Protein AF-A0AAD9IQI7-F1 (afdb_monomer_lite)

Sequence (68 aa):
MGSAKQEAAISTVMAMLQEWDKGSRTTRRQILQDFIAQNYTKTGPELEAEFAQAASLFLTRLTAWLRL

Organism: NCBI:txid53620

Foldseek 3Di:
DDDPVLVVLQVVLVVLVVCCVPDDPVSVVVSVVVVCVVDVPHDPVRQCVSNSNCSVVVVVVVVVVVVD

InterPro domains:
  IPR041090 Protein of unknown function DUF5578 [PF17741] (1-68)
  IPR041090 Protein of unknown function DUF5578 [PTHR34258] (3-68)

Radius of gyration: 12.39 Å; chains: 1; bounding box: 34×23×28 Å

Secondary structure (DSSP, 8-state):
---HHHHHHHHHHHHHHHHHHH--HHHHHHHHHHHHHHHTT--HHHHHHHTTT-HHHHHHHHHHHTT-

Structure (mmCIF, N/CA/C/O backbone):
data_AF-A0AAD9IQI7-F1
#
_entry.id   AF-A0AAD9IQI7-F1
#
loop_
_atom_site.group_PDB
_atom_site.id
_atom_site.type_symbol
_atom_site.label_atom_id
_atom_site.label_alt_id
_atom_site.label_comp_id
_atom_site.label_asym_id
_atom_site.label_entity_id
_atom_site.label_seq_id
_atom_site.pdbx_PDB_ins_code
_atom_site.Cartn_x
_atom_site.Cartn_y
_atom_site.Cartn_z
_atom_site.occupancy
_atom_site.B_iso_or_equiv
_atom_site.auth_seq_id
_atom_site.auth_comp_id
_atom_site.auth_asym_id
_atom_site.auth_atom_id
_atom_site.pdbx_PDB_model_num
ATOM 1 N N . MET A 1 1 ? 21.221 9.049 -10.109 1.00 45.94 1 MET A N 1
ATOM 2 C CA . MET A 1 1 ? 20.177 10.089 -10.206 1.00 45.94 1 MET A CA 1
ATOM 3 C C . MET A 1 1 ? 18.976 9.425 -10.852 1.00 45.94 1 MET A C 1
ATOM 5 O O . MET A 1 1 ? 19.116 8.954 -11.974 1.00 45.94 1 MET A O 1
ATOM 9 N N . GLY A 1 2 ? 17.884 9.230 -10.110 1.00 62.53 2 GLY A N 1
ATOM 10 C CA . GLY A 1 2 ? 16.666 8.644 -10.674 1.00 62.53 2 GLY A CA 1
ATOM 11 C C . GLY A 1 2 ? 16.042 9.606 -11.683 1.00 62.53 2 GLY A C 1
ATOM 12 O O . GLY A 1 2 ? 16.239 10.814 -11.598 1.00 62.53 2 GLY A O 1
ATOM 13 N N . S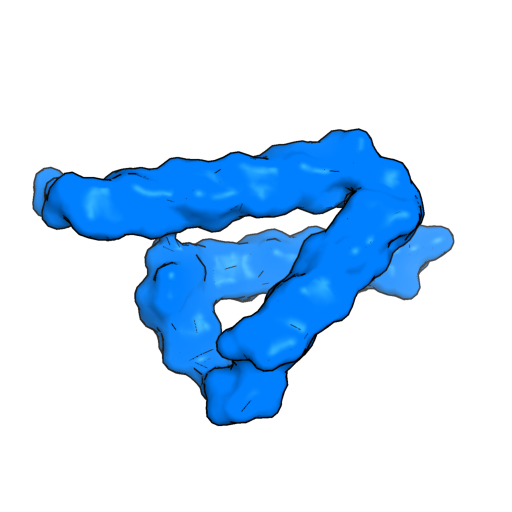ER A 1 3 ? 15.319 9.080 -12.669 1.00 79.38 3 SER A N 1
ATOM 14 C CA . SER A 1 3 ? 14.517 9.926 -13.559 1.00 79.38 3 SER A CA 1
ATOM 15 C C . SER A 1 3 ? 13.430 10.638 -12.743 1.00 79.38 3 SER A C 1
ATOM 17 O O . SER A 1 3 ? 12.850 10.023 -11.849 1.00 79.38 3 SER A O 1
ATOM 19 N N . ALA A 1 4 ? 13.079 11.883 -13.084 1.00 80.69 4 ALA A N 1
ATOM 20 C CA . ALA A 1 4 ? 11.996 12.631 -12.428 1.00 80.69 4 ALA A CA 1
ATOM 21 C C . ALA A 1 4 ? 10.666 11.846 -12.373 1.00 80.69 4 ALA A C 1
ATOM 23 O O . ALA A 1 4 ? 9.889 11.968 -11.429 1.00 80.69 4 ALA A O 1
ATOM 24 N N . LYS A 1 5 ? 10.429 10.968 -13.359 1.00 78.12 5 LYS A N 1
ATOM 25 C CA . LYS A 1 5 ? 9.271 10.063 -13.391 1.00 78.12 5 LYS A CA 1
ATOM 26 C C . LYS A 1 5 ? 9.296 9.021 -12.263 1.00 78.12 5 LYS A C 1
ATOM 28 O O . LYS A 1 5 ? 8.250 8.680 -11.723 1.00 78.12 5 LYS A O 1
ATOM 33 N N . GLN A 1 6 ? 10.478 8.523 -11.908 1.00 79.25 6 GLN A N 1
ATOM 34 C CA . GLN A 1 6 ? 10.658 7.544 -10.838 1.00 79.25 6 GLN A CA 1
ATOM 35 C C . GLN A 1 6 ? 10.476 8.190 -9.462 1.00 79.25 6 GLN A C 1
ATOM 37 O O . GLN A 1 6 ? 9.825 7.610 -8.601 1.00 79.25 6 GLN A O 1
ATOM 42 N N . GLU A 1 7 ? 10.987 9.406 -9.266 1.00 84.19 7 GLU A N 1
ATOM 43 C CA . GLU A 1 7 ? 10.785 10.163 -8.022 1.00 84.19 7 GLU A CA 1
ATOM 44 C C . GLU A 1 7 ? 9.306 10.496 -7.791 1.00 84.19 7 GLU A C 1
ATOM 46 O O . GLU A 1 7 ? 8.804 10.326 -6.679 1.00 84.19 7 GLU A O 1
ATOM 51 N N . ALA A 1 8 ? 8.582 10.878 -8.850 1.00 86.62 8 ALA A N 1
ATOM 52 C CA . ALA A 1 8 ? 7.139 11.091 -8.784 1.00 86.62 8 ALA A CA 1
ATOM 53 C C . ALA A 1 8 ? 6.386 9.806 -8.400 1.00 86.62 8 ALA A C 1
ATOM 55 O O . ALA A 1 8 ? 5.565 9.835 -7.487 1.00 86.62 8 ALA A O 1
ATOM 56 N N . ALA A 1 9 ? 6.712 8.670 -9.031 1.00 85.62 9 ALA A N 1
ATOM 57 C CA . ALA A 1 9 ? 6.102 7.381 -8.700 1.00 85.62 9 ALA A CA 1
ATOM 58 C C . ALA A 1 9 ? 6.361 6.979 -7.237 1.00 85.62 9 ALA A C 1
ATOM 60 O O . ALA A 1 9 ? 5.432 6.592 -6.531 1.00 85.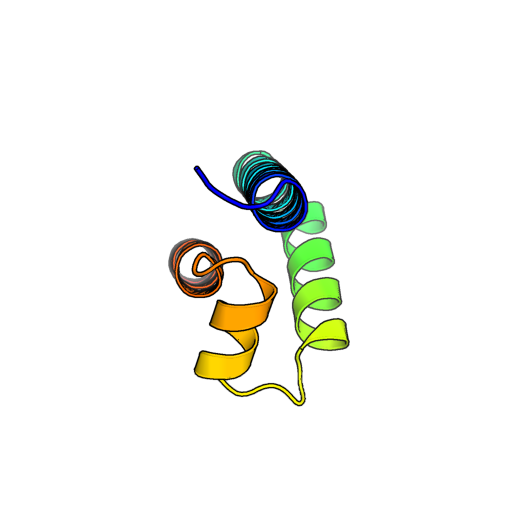62 9 ALA A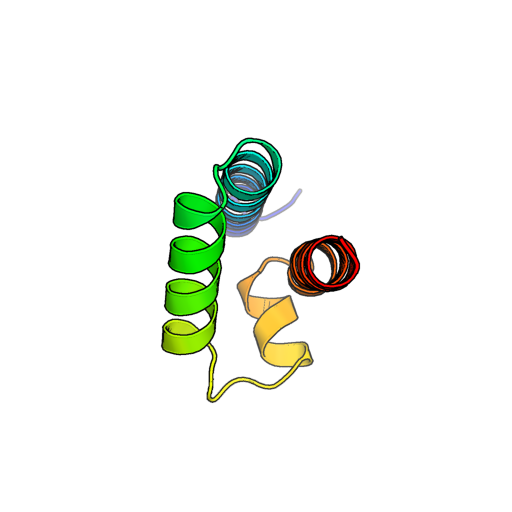 O 1
ATOM 61 N N . ILE A 1 10 ? 7.596 7.147 -6.747 1.00 87.69 10 ILE A N 1
ATOM 62 C CA . ILE A 1 10 ? 7.943 6.890 -5.341 1.00 87.69 10 ILE A CA 1
ATOM 63 C C . ILE A 1 10 ? 7.128 7.793 -4.410 1.00 87.69 10 ILE A C 1
ATOM 65 O O . ILE A 1 10 ? 6.574 7.310 -3.423 1.00 87.69 10 ILE A O 1
ATOM 69 N N . SER A 1 11 ? 7.022 9.089 -4.716 1.00 90.25 11 SER A N 1
ATOM 70 C CA . SER A 1 11 ? 6.243 10.038 -3.913 1.00 90.25 11 SER A CA 1
ATOM 71 C C . SER A 1 11 ? 4.769 9.633 -3.822 1.00 90.25 11 SER A C 1
ATOM 73 O O . SER A 1 11 ? 4.207 9.607 -2.725 1.00 90.25 11 SER A O 1
ATOM 75 N N . THR A 1 12 ? 4.164 9.229 -4.944 1.00 89.50 12 THR A N 1
ATOM 76 C CA . THR A 1 12 ? 2.780 8.739 -4.986 1.00 89.50 12 THR A CA 1
ATOM 77 C C . THR A 1 12 ? 2.590 7.490 -4.130 1.00 89.50 12 THR A C 1
ATOM 79 O O . THR A 1 12 ? 1.658 7.440 -3.325 1.00 89.50 12 THR A O 1
ATOM 82 N N . VAL A 1 13 ? 3.485 6.502 -4.240 1.00 90.12 13 VAL A N 1
ATOM 83 C CA . VAL A 1 13 ? 3.387 5.279 -3.429 1.00 90.12 13 VAL A CA 1
ATOM 84 C C . VAL A 1 13 ? 3.554 5.595 -1.944 1.00 90.12 13 VAL A C 1
ATOM 86 O O . VAL A 1 13 ? 2.786 5.107 -1.120 1.00 90.12 13 VAL A O 1
ATOM 89 N N . MET A 1 14 ? 4.496 6.465 -1.580 1.00 92.06 14 MET A N 1
ATOM 90 C CA . MET A 1 14 ? 4.690 6.864 -0.185 1.00 92.06 14 MET A CA 1
ATOM 91 C C . MET A 1 14 ? 3.470 7.592 0.389 1.00 92.06 14 MET A C 1
ATOM 93 O O . MET A 1 14 ? 3.103 7.336 1.536 1.00 92.06 14 MET A O 1
ATOM 97 N N . ALA A 1 15 ? 2.805 8.443 -0.396 1.00 93.56 15 ALA A N 1
ATOM 98 C CA . ALA A 1 15 ? 1.561 9.090 0.017 1.00 93.56 15 ALA A CA 1
ATOM 99 C C . ALA A 1 15 ? 0.441 8.064 0.267 1.00 93.56 15 ALA A C 1
ATOM 101 O O . ALA A 1 15 ? -0.193 8.102 1.323 1.00 93.56 15 ALA A O 1
ATOM 102 N N . MET A 1 16 ? 0.266 7.095 -0.639 1.00 93.94 16 MET A N 1
ATOM 103 C CA . MET A 1 16 ? -0.693 5.994 -0.472 1.00 93.94 16 MET A CA 1
ATOM 104 C C . MET A 1 16 ? -0.412 5.181 0.803 1.00 93.94 16 MET A C 1
ATOM 106 O O . MET A 1 16 ? -1.331 4.866 1.560 1.00 93.94 16 MET A O 1
ATOM 110 N N . LEU A 1 17 ? 0.858 4.859 1.079 1.00 94.44 17 LEU A N 1
ATOM 111 C CA . LEU A 1 17 ? 1.246 4.128 2.291 1.00 94.44 17 LEU A CA 1
ATOM 112 C C . LEU A 1 17 ? 0.954 4.932 3.565 1.00 94.44 17 LEU A C 1
ATOM 114 O O . LEU A 1 17 ? 0.450 4.378 4.540 1.00 94.44 17 LEU A O 1
ATOM 118 N N . GLN A 1 18 ? 1.223 6.239 3.560 1.00 95.69 18 GLN A N 1
ATOM 119 C CA . GLN A 1 18 ? 0.907 7.108 4.697 1.00 95.69 18 GLN A CA 1
ATOM 120 C C . GLN A 1 18 ? -0.601 7.215 4.947 1.00 95.69 18 GLN A C 1
ATOM 122 O O . GLN A 1 18 ? -1.029 7.232 6.104 1.00 95.69 18 GLN A O 1
ATOM 127 N N . GLU A 1 19 ? -1.401 7.282 3.882 1.00 96.62 19 GLU A N 1
ATOM 128 C CA . GLU A 1 19 ? -2.860 7.282 3.975 1.00 96.62 19 GLU A CA 1
ATOM 129 C C . GLU A 1 19 ? -3.380 5.956 4.539 1.00 96.62 19 GLU A C 1
ATOM 131 O O . GLU A 1 19 ? -4.225 5.955 5.434 1.00 96.62 19 GLU A O 1
ATOM 136 N N . TRP A 1 20 ? -2.823 4.827 4.096 1.00 96.25 20 TRP A N 1
ATOM 137 C CA . TRP A 1 20 ? -3.136 3.512 4.654 1.00 96.25 20 TRP A CA 1
ATOM 138 C C . TRP A 1 20 ? -2.826 3.430 6.155 1.00 96.25 20 TRP A C 1
ATOM 140 O O . TRP A 1 20 ? -3.656 2.965 6.947 1.00 96.25 20 TRP A O 1
ATOM 150 N N . ASP A 1 21 ? -1.641 3.892 6.558 1.00 95.56 21 ASP A N 1
ATOM 151 C CA . ASP A 1 21 ? -1.167 3.796 7.939 1.00 95.56 21 ASP A CA 1
ATOM 152 C C . ASP A 1 21 ? -2.035 4.651 8.883 1.00 95.56 21 ASP A C 1
ATOM 154 O O . ASP A 1 21 ? -2.425 4.181 9.955 1.00 95.56 21 ASP A O 1
ATOM 158 N N . LYS A 1 22 ? -2.435 5.858 8.460 1.00 95.94 22 LYS A N 1
ATOM 159 C CA . LYS A 1 22 ? -3.278 6.782 9.249 1.00 95.94 22 LYS A CA 1
ATOM 160 C C . LYS A 1 22 ? -4.787 6.572 9.064 1.00 95.94 22 LYS A C 1
ATOM 162 O O . LYS A 1 22 ? -5.582 7.146 9.807 1.00 95.94 22 LYS A O 1
ATOM 167 N N . GLY A 1 23 ? -5.188 5.782 8.072 1.00 95.50 23 GLY A N 1
ATOM 168 C CA . GLY A 1 23 ? -6.573 5.634 7.645 1.00 95.50 23 GLY A CA 1
ATOM 169 C C . GLY A 1 23 ? -7.463 4.889 8.640 1.00 95.50 23 GLY A C 1
ATOM 170 O O . GLY A 1 23 ? -7.031 4.016 9.392 1.00 95.50 23 GLY A O 1
ATOM 171 N N . SER A 1 24 ? -8.759 5.196 8.604 1.00 96.06 24 SER A N 1
ATOM 172 C CA . SER A 1 24 ? -9.781 4.411 9.305 1.00 96.06 24 SER A CA 1
ATOM 173 C C . SER A 1 24 ? -9.968 3.029 8.656 1.00 96.06 24 SER A C 1
ATOM 175 O O . SER A 1 24 ? -9.490 2.770 7.550 1.00 96.06 24 SER A O 1
ATOM 177 N N . ARG A 1 25 ? -10.7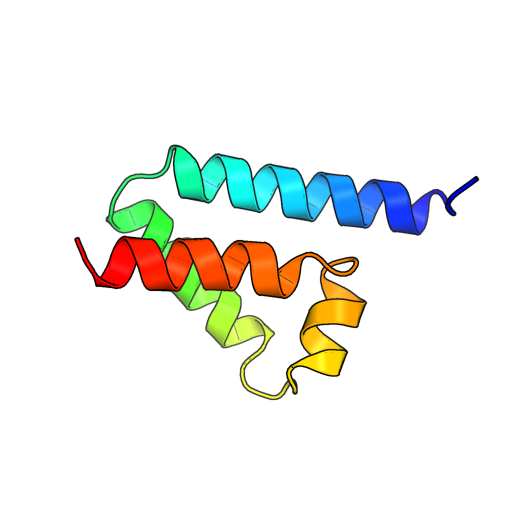43 2.135 9.289 1.00 94.56 25 ARG A N 1
ATOM 178 C CA . ARG A 1 25 ? -11.153 0.863 8.660 1.00 94.56 25 ARG A CA 1
ATOM 179 C C . ARG A 1 25 ? -11.844 1.080 7.306 1.00 94.56 25 ARG A C 1
ATOM 181 O O . ARG A 1 25 ? -11.671 0.272 6.398 1.00 94.56 25 ARG A O 1
ATOM 188 N N . THR A 1 26 ? -12.632 2.145 7.175 1.00 96.62 26 THR A N 1
ATOM 189 C CA . THR A 1 26 ? -13.317 2.496 5.923 1.00 96.62 26 THR A CA 1
ATOM 190 C C . THR A 1 26 ? -12.318 2.961 4.868 1.00 96.62 26 THR A C 1
ATOM 192 O O . THR A 1 26 ? -12.354 2.459 3.752 1.00 96.62 26 THR A O 1
ATOM 195 N N . THR A 1 27 ? -11.368 3.821 5.245 1.00 96.56 27 THR A N 1
ATOM 196 C CA . THR A 1 27 ? -10.293 4.303 4.360 1.00 96.56 27 THR A CA 1
ATOM 197 C C . THR A 1 27 ? -9.443 3.148 3.833 1.00 96.56 27 THR A C 1
ATOM 199 O O . THR A 1 27 ? -9.279 3.004 2.628 1.00 96.56 27 THR A O 1
ATOM 202 N N . ARG A 1 28 ? -8.977 2.254 4.717 1.00 96.44 28 ARG A N 1
ATOM 203 C CA . ARG A 1 28 ? -8.197 1.068 4.315 1.00 96.44 28 ARG A CA 1
ATOM 204 C C . ARG A 1 28 ? -8.972 0.165 3.359 1.00 96.44 28 ARG A C 1
ATOM 206 O O . ARG A 1 28 ? -8.414 -0.329 2.388 1.00 96.44 28 ARG A O 1
ATOM 213 N N . ARG A 1 29 ? -10.274 -0.025 3.595 1.00 95.75 29 ARG A N 1
ATOM 214 C CA . ARG A 1 29 ? -11.133 -0.805 2.694 1.00 95.75 29 ARG A CA 1
ATOM 215 C C . ARG A 1 29 ? -11.231 -0.173 1.308 1.00 95.75 29 ARG A C 1
ATOM 217 O O . ARG A 1 29 ? -11.111 -0.905 0.335 1.00 95.75 29 ARG A O 1
ATOM 224 N N . GLN A 1 30 ? -11.416 1.145 1.236 1.00 97.00 30 GLN A N 1
ATOM 225 C CA . GLN A 1 30 ? -11.479 1.871 -0.031 1.00 97.00 30 GLN A CA 1
ATOM 226 C C . GLN A 1 30 ? -10.161 1.732 -0.804 1.00 97.00 30 GLN A C 1
ATOM 228 O O . GLN A 1 30 ? -10.173 1.263 -1.936 1.00 97.00 30 GLN A O 1
ATOM 233 N N . ILE A 1 31 ? -9.022 1.996 -0.150 1.00 95.81 31 ILE A N 1
ATOM 234 C CA . ILE A 1 31 ? -7.686 1.827 -0.747 1.00 95.81 31 ILE A CA 1
ATOM 235 C C . ILE A 1 31 ? -7.495 0.399 -1.277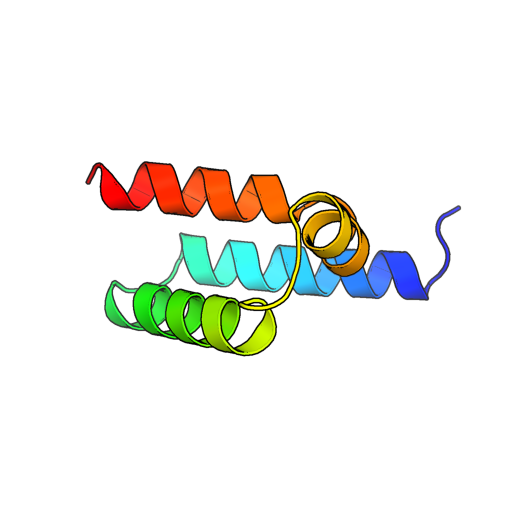 1.00 95.81 31 ILE A C 1
ATOM 237 O O . ILE A 1 31 ? -6.978 0.206 -2.374 1.00 95.81 31 ILE A O 1
ATOM 241 N N . LEU A 1 32 ? -7.924 -0.618 -0.520 1.00 95.50 32 LEU A N 1
ATOM 242 C CA . LEU A 1 32 ? -7.831 -2.013 -0.950 1.00 95.50 32 LEU A CA 1
ATOM 243 C C . LEU A 1 32 ? -8.720 -2.311 -2.166 1.00 95.50 32 LEU A C 1
ATOM 245 O O . LEU A 1 32 ? -8.284 -3.006 -3.081 1.00 95.50 32 LEU A O 1
ATOM 249 N N . GLN A 1 33 ? -9.956 -1.811 -2.181 1.00 96.50 33 GLN A N 1
ATOM 250 C CA . GLN A 1 33 ? -10.871 -1.986 -3.311 1.00 96.50 33 GLN A CA 1
ATOM 251 C C . GLN A 1 33 ? -10.305 -1.346 -4.580 1.00 96.50 33 GLN A C 1
ATOM 253 O O . GLN A 1 33 ? -10.279 -1.996 -5.624 1.00 96.50 33 GLN A O 1
ATOM 258 N N . ASP A 1 34 ? -9.780 -0.127 -4.466 1.00 95.12 34 ASP A N 1
ATOM 259 C CA . ASP A 1 34 ? -9.161 0.592 -5.579 1.00 95.12 34 ASP A CA 1
ATOM 260 C C . ASP A 1 34 ? -7.895 -0.120 -6.066 1.00 95.12 34 ASP A C 1
ATOM 262 O O . ASP A 1 34 ? -7.706 -0.300 -7.271 1.00 95.12 34 ASP A O 1
ATOM 266 N N . PHE A 1 35 ? -7.061 -0.605 -5.139 1.00 94.00 35 PHE A N 1
ATOM 267 C CA . PHE A 1 35 ? -5.873 -1.388 -5.467 1.00 94.00 35 PHE A CA 1
ATOM 268 C C . PHE A 1 35 ? -6.231 -2.664 -6.238 1.00 94.00 35 PHE A C 1
ATOM 270 O O . PHE A 1 35 ? -5.599 -2.962 -7.249 1.00 94.00 35 PHE A O 1
ATOM 277 N N . ILE A 1 36 ? -7.253 -3.410 -5.810 1.00 94.50 36 ILE A N 1
ATOM 278 C CA . ILE A 1 36 ? -7.691 -4.624 -6.514 1.00 94.50 36 ILE A CA 1
ATOM 279 C C . ILE A 1 36 ? -8.244 -4.266 -7.897 1.00 94.50 36 ILE A C 1
ATOM 281 O O . ILE A 1 36 ? -7.832 -4.864 -8.888 1.00 94.50 36 ILE A O 1
ATOM 285 N N . ALA A 1 37 ? -9.127 -3.269 -7.988 1.00 96.25 37 ALA A N 1
ATOM 286 C CA . ALA A 1 37 ? -9.747 -2.867 -9.249 1.00 96.25 37 ALA A CA 1
ATOM 287 C C . ALA A 1 37 ? -8.716 -2.451 -10.313 1.00 96.25 37 ALA A C 1
ATOM 289 O O . ALA A 1 37 ? -8.892 -2.745 -11.493 1.00 96.25 37 ALA A O 1
ATOM 290 N N . GLN A 1 38 ? -7.619 -1.812 -9.900 1.00 93.38 38 GLN A N 1
ATOM 291 C CA . GLN A 1 38 ? -6.561 -1.351 -10.803 1.00 93.38 38 GLN A CA 1
ATOM 292 C C . GLN A 1 38 ? -5.527 -2.429 -11.158 1.00 93.38 38 GLN A C 1
ATOM 294 O O . GLN A 1 38 ? -4.770 -2.253 -12.116 1.00 93.38 38 GLN A O 1
ATOM 299 N N . ASN A 1 39 ? -5.454 -3.521 -10.390 1.00 93.81 39 ASN A N 1
ATOM 300 C CA . ASN A 1 39 ? -4.339 -4.466 -10.479 1.00 93.81 39 ASN A CA 1
ATOM 301 C C . ASN A 1 39 ? -4.738 -5.948 -10.563 1.00 93.81 39 ASN A C 1
ATOM 303 O O . ASN A 1 39 ? -3.856 -6.800 -10.592 1.00 93.81 39 ASN A O 1
ATOM 307 N N . TYR A 1 40 ? -6.029 -6.287 -10.644 1.00 93.62 40 TYR A N 1
ATOM 308 C CA . TYR A 1 40 ? -6.497 -7.684 -10.645 1.00 93.62 40 TYR A CA 1
ATOM 309 C C . TYR A 1 40 ? -5.958 -8.551 -11.799 1.00 93.62 40 TYR A C 1
ATOM 311 O O . TYR A 1 40 ? -5.958 -9.774 -11.685 1.00 93.62 40 TYR A O 1
ATOM 319 N N . THR A 1 41 ? -5.507 -7.947 -12.901 1.00 96.00 41 THR A N 1
ATOM 320 C CA . THR A 1 41 ? -4.919 -8.660 -14.050 1.00 96.00 41 THR A CA 1
ATOM 321 C C . THR A 1 41 ? -3.395 -8.735 -14.010 1.00 96.00 41 THR A C 1
ATOM 323 O O . THR A 1 41 ? -2.807 -9.307 -14.923 1.00 96.00 41 THR A O 1
ATOM 326 N N . LYS A 1 42 ? -2.749 -8.117 -13.015 1.00 94.56 42 LYS A N 1
ATOM 327 C CA . LYS A 1 42 ? -1.294 -7.947 -12.971 1.00 94.56 42 LYS A CA 1
ATOM 328 C C . LYS A 1 42 ? -0.638 -9.030 -12.127 1.00 94.56 42 LYS A C 1
ATOM 330 O O . LYS A 1 42 ? -1.137 -9.434 -11.077 1.00 94.56 42 LYS A O 1
ATOM 335 N N . THR A 1 43 ? 0.520 -9.475 -12.581 1.00 94.94 43 THR A N 1
ATOM 336 C CA . THR A 1 43 ? 1.412 -10.370 -11.846 1.00 94.94 43 THR A CA 1
ATOM 337 C C . THR A 1 43 ? 2.222 -9.602 -10.796 1.00 94.94 43 THR A C 1
ATOM 339 O O . THR A 1 43 ? 2.328 -8.377 -10.832 1.00 94.94 43 THR A O 1
ATOM 342 N N . GLY A 1 44 ? 2.840 -10.323 -9.855 1.00 90.31 44 GLY A N 1
ATOM 343 C CA . GLY A 1 44 ? 3.707 -9.721 -8.831 1.00 90.31 44 GLY A CA 1
ATOM 344 C C . GLY A 1 44 ? 4.828 -8.833 -9.401 1.00 90.31 44 GLY A C 1
ATOM 345 O O . GLY A 1 44 ? 4.966 -7.699 -8.951 1.00 90.31 44 GLY A O 1
ATOM 346 N N . PRO A 1 45 ? 5.602 -9.284 -10.409 1.00 93.88 45 PRO A N 1
ATOM 347 C CA . PRO A 1 45 ? 6.634 -8.448 -11.025 1.00 93.88 45 PRO A CA 1
ATOM 348 C C . PRO A 1 45 ? 6.090 -7.189 -11.719 1.00 93.88 45 PRO A C 1
ATOM 350 O O . PRO A 1 45 ? 6.719 -6.136 -11.641 1.00 93.88 45 PRO A O 1
ATOM 353 N N . GLU A 1 46 ? 4.925 -7.272 -12.370 1.00 93.94 46 GLU A N 1
ATOM 354 C CA . GLU A 1 46 ? 4.278 -6.115 -13.012 1.00 93.94 46 GLU A CA 1
ATOM 355 C C . GLU A 1 46 ? 3.814 -5.087 -11.977 1.00 93.94 46 GLU A C 1
ATOM 357 O O . GLU A 1 46 ? 4.037 -3.889 -12.150 1.00 93.94 46 GLU A O 1
ATOM 362 N N . LEU A 1 47 ? 3.244 -5.564 -10.868 1.00 92.94 47 LEU A N 1
ATOM 363 C CA . LEU A 1 47 ? 2.901 -4.740 -9.713 1.00 92.94 47 LEU A CA 1
ATOM 364 C C . LEU A 1 47 ? 4.127 -4.012 -9.156 1.00 92.94 47 LEU A C 1
ATOM 366 O O . LEU A 1 47 ? 4.091 -2.802 -8.956 1.00 92.94 47 LEU A O 1
ATOM 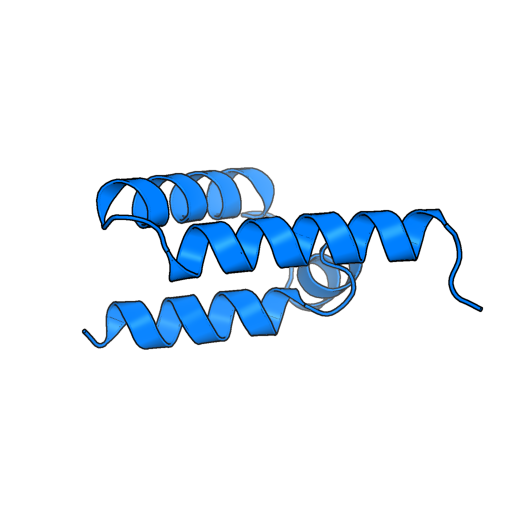370 N N . GLU A 1 48 ? 5.234 -4.717 -8.931 1.00 92.69 48 GLU A N 1
ATOM 371 C CA . GLU A 1 48 ? 6.452 -4.073 -8.434 1.00 92.69 48 GLU A CA 1
ATOM 372 C C . GLU A 1 48 ? 7.006 -3.042 -9.422 1.00 92.69 48 GLU A C 1
ATOM 374 O O . GLU A 1 48 ? 7.465 -1.975 -9.016 1.00 92.69 48 GLU A O 1
ATOM 379 N N . ALA A 1 49 ? 6.947 -3.314 -10.726 1.00 90.25 49 ALA A N 1
ATOM 380 C CA . ALA A 1 49 ? 7.391 -2.362 -11.739 1.00 90.25 49 ALA A CA 1
ATOM 381 C C . ALA A 1 49 ? 6.559 -1.066 -11.728 1.00 90.25 49 ALA A C 1
ATOM 383 O O . ALA A 1 49 ? 7.131 0.024 -11.784 1.00 90.25 49 ALA A O 1
ATOM 384 N N . GLU A 1 50 ? 5.233 -1.162 -11.611 1.00 87.12 50 GLU A N 1
ATOM 385 C CA . GLU A 1 50 ? 4.350 0.010 -11.555 1.00 87.12 50 GLU A CA 1
ATOM 386 C C . GLU A 1 50 ? 4.473 0.807 -10.255 1.00 87.12 50 GLU A C 1
ATOM 388 O O . GLU A 1 50 ? 4.442 2.037 -10.276 1.00 87.12 50 GLU A O 1
ATOM 393 N N . PHE A 1 51 ? 4.653 0.124 -9.125 1.00 88.19 51 PHE A N 1
ATOM 394 C CA . PHE A 1 51 ? 4.728 0.747 -7.803 1.00 88.19 51 PHE A CA 1
ATOM 395 C C . PHE A 1 51 ? 6.165 1.092 -7.392 1.00 88.19 51 PHE A C 1
ATOM 397 O O . PHE A 1 51 ? 6.471 1.148 -6.203 1.00 88.19 51 PHE A O 1
ATOM 404 N N . ALA A 1 52 ? 7.067 1.310 -8.353 1.00 89.06 52 ALA A N 1
ATOM 405 C CA . ALA A 1 52 ? 8.462 1.680 -8.097 1.00 89.06 52 ALA A CA 1
ATOM 406 C C . ALA A 1 52 ? 9.174 0.758 -7.077 1.00 89.06 52 ALA A C 1
ATOM 408 O O . ALA A 1 52 ? 9.950 1.224 -6.244 1.00 89.06 52 ALA A O 1
ATOM 409 N N . GLN A 1 53 ? 8.917 -0.550 -7.169 1.00 88.06 53 GLN A N 1
ATOM 410 C CA . GLN A 1 53 ? 9.433 -1.619 -6.300 1.00 88.06 53 GLN A CA 1
ATOM 411 C C . GLN A 1 53 ? 8.944 -1.553 -4.842 1.00 88.06 53 GLN A C 1
ATOM 413 O O . GLN A 1 53 ? 9.614 -2.036 -3.928 1.00 88.06 53 GLN A O 1
ATOM 418 N N . ALA A 1 54 ? 7.790 -0.925 -4.608 1.00 90.06 54 ALA A N 1
ATOM 419 C CA . ALA A 1 54 ? 7.175 -0.800 -3.291 1.00 90.06 54 ALA A CA 1
ATOM 420 C C . ALA A 1 54 ? 5.788 -1.470 -3.190 1.00 90.06 54 ALA A C 1
ATOM 422 O O . ALA A 1 54 ? 5.072 -1.246 -2.209 1.00 90.06 54 ALA A O 1
ATOM 423 N N . ALA A 1 55 ? 5.400 -2.333 -4.138 1.00 92.31 55 ALA A N 1
ATOM 424 C CA . ALA A 1 55 ? 4.131 -3.064 -4.046 1.00 92.31 55 ALA A CA 1
ATOM 425 C C . ALA A 1 55 ? 4.141 -4.051 -2.866 1.00 92.31 55 ALA A C 1
ATOM 427 O O . ALA A 1 55 ? 3.210 -4.078 -2.058 1.00 92.31 55 ALA A O 1
ATOM 428 N N . SER A 1 56 ? 5.222 -4.816 -2.695 1.00 93.19 56 SER A N 1
ATOM 429 C CA . SER A 1 56 ? 5.430 -5.723 -1.553 1.00 93.19 56 SER A CA 1
ATOM 430 C C . SER A 1 56 ? 5.341 -5.011 -0.206 1.00 93.19 56 SER A C 1
ATOM 432 O O . SER A 1 56 ? 4.842 -5.577 0.771 1.00 93.19 56 SER A O 1
ATOM 434 N N . LEU A 1 57 ? 5.767 -3.749 -0.144 1.00 94.00 57 LEU A N 1
ATOM 435 C CA . LEU A 1 57 ? 5.698 -2.927 1.058 1.00 94.00 57 LEU A CA 1
ATOM 436 C C . LEU A 1 57 ? 4.242 -2.609 1.453 1.00 94.00 57 LEU A C 1
ATOM 438 O O . LEU A 1 57 ? 3.906 -2.625 2.644 1.00 94.00 57 LEU A O 1
ATOM 442 N N . PHE A 1 58 ? 3.365 -2.377 0.473 1.00 94.12 58 PHE A N 1
ATOM 443 C CA . PHE A 1 58 ? 1.922 -2.259 0.697 1.00 94.12 58 PHE A CA 1
ATOM 444 C C . PHE A 1 58 ? 1.302 -3.604 1.106 1.00 94.12 58 PHE A C 1
ATOM 446 O O . PHE A 1 58 ? 0.610 -3.683 2.123 1.00 94.12 58 PHE A O 1
ATOM 453 N N . LEU A 1 59 ? 1.613 -4.687 0.386 1.00 93.94 59 LEU A N 1
ATOM 454 C CA . LEU A 1 59 ? 1.090 -6.030 0.682 1.00 93.94 59 LEU A CA 1
ATOM 455 C C . LEU A 1 59 ? 1.494 -6.526 2.083 1.00 93.94 59 LEU A C 1
ATOM 457 O O . LEU A 1 59 ? 0.707 -7.171 2.779 1.00 93.94 59 LEU A O 1
ATOM 461 N N . THR A 1 60 ? 2.689 -6.167 2.554 1.00 95.56 60 THR A N 1
ATOM 462 C CA . THR A 1 60 ? 3.138 -6.461 3.924 1.00 95.56 60 THR A CA 1
ATOM 463 C C . THR A 1 60 ? 2.255 -5.766 4.968 1.00 95.56 60 THR A C 1
ATOM 465 O O . THR A 1 60 ? 1.864 -6.383 5.957 1.00 95.56 60 THR A O 1
ATOM 468 N N . ARG A 1 61 ? 1.856 -4.507 4.741 1.00 94.81 61 ARG A N 1
ATOM 469 C CA . ARG A 1 61 ? 0.912 -3.807 5.635 1.00 94.81 61 ARG A CA 1
ATOM 470 C C . ARG A 1 61 ? -0.485 -4.407 5.579 1.00 94.81 61 ARG A C 1
ATOM 472 O O . ARG A 1 61 ? -1.124 -4.543 6.619 1.00 94.81 61 ARG A O 1
ATOM 479 N N . LEU A 1 62 ? -0.944 -4.787 4.386 1.00 94.56 62 LEU A N 1
ATOM 480 C CA . LEU A 1 62 ? -2.229 -5.458 4.201 1.00 94.56 62 LEU A CA 1
ATOM 481 C C . LEU A 1 62 ? -2.287 -6.762 5.003 1.00 94.56 62 LEU A C 1
ATOM 483 O O . LEU A 1 62 ? -3.222 -6.974 5.770 1.00 94.56 62 LEU A O 1
ATOM 487 N N . THR A 1 63 ? -1.267 -7.613 4.876 1.00 95.19 63 THR A N 1
ATOM 488 C CA . THR A 1 63 ? -1.202 -8.884 5.617 1.00 95.19 63 THR A CA 1
ATOM 489 C C . THR A 1 63 ? -1.112 -8.681 7.128 1.00 95.19 63 THR A C 1
ATOM 491 O O . THR A 1 63 ? -1.716 -9.455 7.867 1.00 95.19 63 THR A O 1
ATOM 494 N N . ALA A 1 64 ? -0.415 -7.643 7.602 1.00 95.31 64 ALA A N 1
ATOM 495 C CA . ALA A 1 64 ? -0.399 -7.285 9.019 1.00 95.31 64 ALA A CA 1
ATOM 496 C C . ALA A 1 64 ? -1.784 -6.835 9.510 1.00 95.31 64 ALA A C 1
ATOM 498 O O . ALA A 1 64 ? -2.238 -7.296 10.552 1.00 95.31 64 ALA A O 1
ATOM 499 N N . TRP A 1 65 ? -2.478 -5.991 8.742 1.00 93.44 65 TRP A N 1
ATOM 500 C CA . TRP A 1 65 ? -3.818 -5.515 9.083 1.00 93.44 65 TRP A CA 1
ATOM 501 C C . TRP A 1 65 ? -4.858 -6.640 9.138 1.00 93.44 65 TRP A C 1
ATOM 503 O O . TRP A 1 65 ? -5.699 -6.631 10.025 1.00 93.44 65 TRP A O 1
ATOM 513 N N . LEU A 1 66 ? -4.781 -7.633 8.247 1.00 89.38 66 LEU A N 1
ATOM 514 C CA . LEU A 1 66 ? -5.692 -8.788 8.245 1.00 89.38 66 LEU A CA 1
ATOM 515 C C . LEU A 1 66 ? -5.531 -9.721 9.458 1.00 89.38 66 LEU A C 1
ATOM 517 O O . LEU A 1 66 ? -6.381 -10.580 9.676 1.00 89.38 66 LEU A O 1
ATOM 521 N N . ARG A 1 67 ? -4.435 -9.592 10.215 1.00 93.62 67 ARG A N 1
ATOM 522 C CA . ARG A 1 67 ? -4.187 -10.362 11.444 1.00 93.62 67 ARG A CA 1
ATOM 523 C C . ARG A 1 67 ? -4.673 -9.647 12.709 1.00 93.62 67 ARG A C 1
ATOM 525 O O . ARG A 1 67 ? -4.587 -10.245 13.779 1.00 93.62 67 ARG A O 1
ATOM 532 N N . LEU A 1 68 ? -5.116 -8.393 12.591 1.00 84.62 68 LEU A N 1
ATOM 533 C CA . LEU A 1 68 ? -5.715 -7.598 13.668 1.00 84.62 68 LEU A CA 1
ATOM 534 C C . LEU A 1 68 ? -7.232 -7.801 13.699 1.00 84.62 68 LEU A C 1
ATOM 536 O O . LEU A 1 68 ? -7.773 -7.864 14.822 1.00 84.62 68 LEU A O 1
#

pLDDT: mean 91.13, std 7.96, range [45.94, 97.0]